Protein AF-A0AAJ2SWS1-F1 (afdb_monomer_lite)

Structure (mmCIF, N/CA/C/O backbone):
data_AF-A0AAJ2SWS1-F1
#
_entry.id   AF-A0AAJ2SWS1-F1
#
loop_
_atom_site.group_PDB
_atom_site.id
_atom_site.type_symbol
_atom_site.label_atom_id
_atom_site.label_alt_id
_atom_site.label_comp_id
_atom_site.label_asym_id
_atom_site.label_entity_id
_atom_site.label_seq_id
_atom_site.pdbx_PDB_ins_code
_atom_site.Cartn_x
_atom_site.Cartn_y
_atom_site.Cartn_z
_atom_site.occupancy
_atom_site.B_iso_or_equiv
_atom_site.auth_seq_id
_atom_site.auth_comp_id
_atom_site.auth_asym_id
_atom_site.auth_atom_id
_atom_site.pdbx_PDB_model_num
ATOM 1 N N . MET A 1 1 ? 12.646 -5.110 -6.395 1.00 54.72 1 MET A N 1
ATOM 2 C CA . MET A 1 1 ? 11.480 -5.986 -6.724 1.00 54.72 1 MET A CA 1
ATOM 3 C C . MET A 1 1 ? 11.014 -6.600 -5.417 1.00 54.7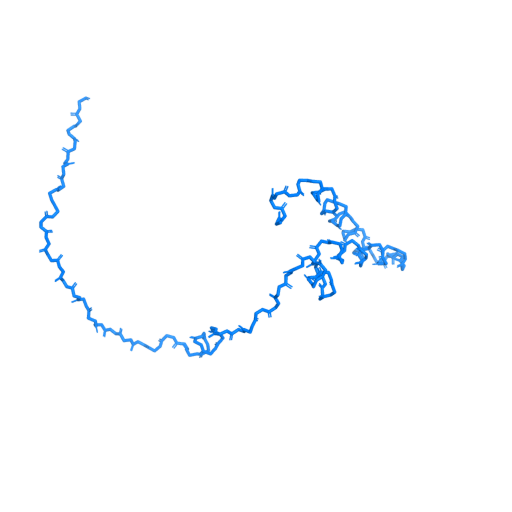2 1 MET A C 1
ATOM 5 O O . MET A 1 1 ? 11.862 -7.087 -4.694 1.00 54.72 1 MET A O 1
ATOM 9 N N . TRP A 1 2 ? 9.723 -6.553 -5.086 1.00 59.50 2 TRP A N 1
ATOM 10 C CA . TRP A 1 2 ? 9.137 -6.929 -3.782 1.00 59.50 2 TRP A CA 1
ATOM 11 C C . TRP A 1 2 ? 9.625 -8.266 -3.182 1.00 59.50 2 TRP A C 1
ATOM 13 O O . TRP A 1 2 ? 9.780 -8.360 -1.970 1.00 59.50 2 TRP A O 1
ATOM 23 N N . ASN A 1 3 ? 9.974 -9.252 -4.016 1.00 62.44 3 ASN A N 1
ATOM 24 C CA . ASN A 1 3 ? 10.610 -10.509 -3.592 1.00 62.44 3 ASN A CA 1
ATOM 25 C C . ASN A 1 3 ? 12.047 -10.342 -3.027 1.00 62.44 3 ASN A C 1
ATOM 27 O O . ASN A 1 3 ? 12.482 -11.098 -2.167 1.00 62.44 3 ASN A O 1
ATOM 31 N N . ALA A 1 4 ? 12.795 -9.333 -3.478 1.00 70.50 4 ALA A N 1
ATOM 32 C CA . ALA A 1 4 ? 14.150 -9.020 -3.015 1.00 70.50 4 ALA A CA 1
ATOM 33 C C . ALA A 1 4 ? 14.171 -8.162 -1.733 1.00 70.50 4 ALA A C 1
ATOM 35 O O . ALA A 1 4 ? 15.147 -8.173 -0.987 1.00 70.50 4 ALA A O 1
ATOM 36 N N . GLU A 1 5 ? 13.093 -7.430 -1.446 1.00 81.62 5 GLU A N 1
ATOM 37 C CA . GLU A 1 5 ? 13.013 -6.464 -0.345 1.00 81.62 5 GLU A CA 1
ATOM 38 C C . GLU A 1 5 ? 12.117 -6.997 0.780 1.00 81.62 5 GLU A C 1
ATOM 40 O O . GLU A 1 5 ? 11.037 -6.474 1.047 1.00 81.62 5 GLU A O 1
ATOM 45 N N . ARG A 1 6 ? 12.579 -8.052 1.467 1.00 82.25 6 ARG A N 1
ATOM 46 C CA . ARG A 1 6 ? 11.828 -8.756 2.533 1.00 82.25 6 ARG A CA 1
ATOM 47 C C . ARG A 1 6 ? 11.285 -7.836 3.634 1.00 82.25 6 ARG A C 1
ATOM 49 O O . ARG A 1 6 ? 10.270 -8.149 4.247 1.00 82.25 6 ARG A O 1
ATOM 56 N N . 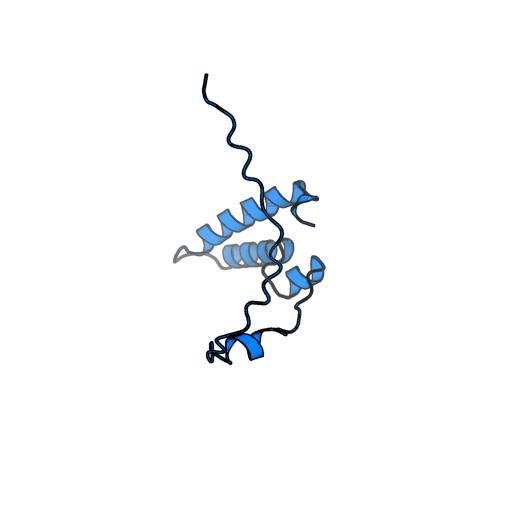TRP A 1 7 ? 11.925 -6.693 3.872 1.00 82.88 7 TRP A N 1
ATOM 57 C CA . TRP A 1 7 ? 11.480 -5.695 4.849 1.00 82.88 7 TRP A CA 1
ATOM 58 C C . TRP A 1 7 ? 10.136 -5.038 4.478 1.00 82.88 7 TRP A C 1
ATOM 60 O O . TRP A 1 7 ? 9.410 -4.590 5.364 1.00 82.88 7 TRP A O 1
ATOM 70 N N . ARG A 1 8 ? 9.741 -5.044 3.197 1.00 84.81 8 ARG A N 1
ATOM 71 C CA . ARG A 1 8 ? 8.447 -4.511 2.737 1.00 84.81 8 ARG A CA 1
ATOM 72 C C . ARG A 1 8 ? 7.248 -5.361 3.145 1.00 84.81 8 ARG A C 1
ATOM 74 O O . ARG A 1 8 ? 6.132 -4.851 3.169 1.00 84.81 8 ARG A O 1
ATOM 81 N N . VAL A 1 9 ? 7.460 -6.628 3.507 1.00 89.56 9 VAL A N 1
ATOM 82 C CA . VAL A 1 9 ? 6.384 -7.541 3.938 1.00 89.56 9 VAL A CA 1
ATOM 83 C C . VAL A 1 9 ? 5.636 -6.978 5.150 1.00 89.56 9 VAL A C 1
ATOM 85 O O . VAL A 1 9 ? 4.421 -7.129 5.253 1.00 89.56 9 VAL A O 1
ATOM 88 N N . TYR A 1 10 ? 6.333 -6.255 6.031 1.00 92.12 10 TYR A N 1
ATOM 89 C CA . TYR A 1 10 ? 5.701 -5.587 7.164 1.00 92.12 10 TYR A CA 1
ATOM 90 C C . TYR A 1 10 ? 4.707 -4.499 6.727 1.00 92.12 10 TYR A C 1
ATOM 92 O O . TYR A 1 10 ? 3.600 -4.441 7.258 1.00 92.12 10 TYR A O 1
ATOM 100 N N . ALA A 1 11 ? 5.060 -3.678 5.732 1.00 92.69 11 ALA A N 1
ATOM 101 C CA . ALA A 1 11 ? 4.176 -2.634 5.209 1.00 92.69 11 ALA A CA 1
ATOM 102 C C . ALA A 1 11 ? 2.920 -3.229 4.555 1.00 92.69 11 ALA A C 1
ATOM 104 O O . ALA A 1 11 ? 1.821 -2.729 4.783 1.00 92.69 11 ALA A O 1
ATOM 105 N N . VAL A 1 12 ? 3.066 -4.343 3.828 1.00 93.50 12 VAL A N 1
ATOM 106 C CA . VAL A 1 12 ? 1.930 -5.095 3.266 1.00 93.50 12 VAL A CA 1
ATOM 107 C C . VAL A 1 12 ? 1.017 -5.610 4.379 1.00 93.50 12 VAL A C 1
ATOM 109 O O . VAL A 1 12 ? -0.187 -5.373 4.343 1.00 93.50 12 VAL A O 1
ATOM 112 N N . GLY A 1 13 ? 1.581 -6.249 5.409 1.00 95.94 13 GLY A N 1
ATOM 113 C CA . GLY A 1 13 ? 0.800 -6.746 6.543 1.00 95.94 13 GLY A CA 1
ATOM 114 C C . GLY A 1 13 ? 0.059 -5.636 7.292 1.00 95.94 13 GLY A C 1
ATOM 115 O O . GLY A 1 13 ? -1.079 -5.836 7.719 1.00 95.94 13 GLY A O 1
ATOM 116 N N . GLN A 1 14 ? 0.666 -4.453 7.425 1.00 96.69 14 GLN A N 1
ATOM 117 C CA . GLN A 1 14 ? -0.013 -3.303 8.022 1.00 96.69 14 GLN A CA 1
ATOM 118 C C . GLN A 1 14 ? -1.096 -2.729 7.115 1.00 96.69 14 GLN A C 1
ATOM 120 O O . GLN A 1 14 ? -2.171 -2.409 7.616 1.00 96.69 14 GLN A O 1
ATOM 125 N N . TYR A 1 15 ? -0.862 -2.651 5.805 1.00 96.88 15 TYR A N 1
ATOM 126 C CA . TYR A 1 15 ? -1.885 -2.233 4.852 1.00 96.88 15 TYR A CA 1
ATOM 127 C C . TYR A 1 15 ? -3.135 -3.110 4.962 1.00 96.88 15 TYR A C 1
ATOM 129 O O . TYR A 1 15 ? -4.221 -2.576 5.152 1.00 96.88 15 TYR A O 1
ATOM 137 N N . THR A 1 16 ? -2.990 -4.440 4.943 1.00 97.19 16 THR A N 1
ATOM 138 C CA . THR A 1 16 ? -4.137 -5.357 5.035 1.00 97.19 16 THR A CA 1
ATOM 139 C C . THR A 1 16 ? -4.943 -5.144 6.317 1.00 97.19 16 THR A C 1
ATOM 141 O O . THR A 1 16 ? -6.167 -5.089 6.271 1.00 97.19 16 THR A O 1
ATOM 144 N N . ARG A 1 17 ? -4.279 -4.972 7.467 1.00 96.56 17 ARG A N 1
ATOM 145 C CA . ARG A 1 17 ? -4.964 -4.743 8.752 1.00 96.56 17 ARG A CA 1
ATOM 146 C C . ARG A 1 17 ? -5.738 -3.429 8.775 1.00 96.56 17 ARG A C 1
ATOM 148 O O . ARG A 1 17 ? -6.872 -3.398 9.243 1.00 96.56 17 ARG A O 1
ATOM 155 N N . TRP A 1 18 ? -5.125 -2.354 8.283 1.00 97.50 18 TRP A N 1
ATOM 156 C CA . TRP A 1 18 ? -5.756 -1.036 8.244 1.00 97.50 18 TRP A CA 1
ATOM 157 C C . TRP A 1 18 ? -6.868 -0.953 7.199 1.00 97.50 18 TRP A C 1
ATOM 159 O O . TRP A 1 18 ? -7.871 -0.298 7.458 1.00 97.50 18 TRP A O 1
ATOM 169 N N . ALA A 1 19 ? -6.726 -1.645 6.067 1.00 97.25 19 ALA A N 1
ATOM 170 C CA . ALA A 1 19 ? -7.770 -1.741 5.055 1.00 97.25 19 ALA A CA 1
ATOM 171 C C . ALA A 1 19 ? -9.035 -2.395 5.629 1.00 97.25 19 ALA A C 1
ATOM 173 O O . ALA A 1 19 ? -10.104 -1.814 5.520 1.00 97.25 19 ALA A O 1
ATOM 174 N N . VAL A 1 20 ? -8.899 -3.516 6.349 1.00 97.25 20 VAL A N 1
ATOM 175 C CA . VAL A 1 20 ? -10.035 -4.168 7.031 1.00 97.25 20 VAL A CA 1
ATOM 176 C C . VAL A 1 20 ? -10.666 -3.244 8.076 1.00 97.25 20 VAL A C 1
ATOM 178 O O . VAL A 1 20 ? -11.882 -3.134 8.157 1.00 97.25 20 VAL A O 1
ATOM 181 N N . ARG A 1 21 ? -9.851 -2.529 8.861 1.00 96.06 21 ARG A N 1
ATOM 182 C CA . ARG A 1 21 ? -10.351 -1.562 9.854 1.00 96.06 21 ARG A CA 1
ATOM 183 C C . ARG A 1 21 ? -11.147 -0.420 9.209 1.00 96.06 21 ARG A C 1
ATOM 185 O O . ARG A 1 21 ? -12.073 0.097 9.821 1.00 96.06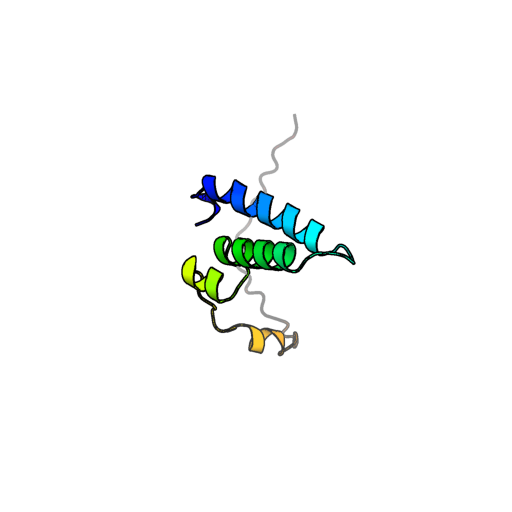 21 ARG A O 1
ATOM 192 N N . ALA A 1 22 ? -10.774 -0.016 7.997 1.00 96.62 22 ALA A N 1
ATOM 193 C CA . ALA A 1 22 ? -11.438 1.052 7.260 1.00 96.62 22 ALA A CA 1
ATOM 194 C C . ALA A 1 22 ? -12.815 0.661 6.698 1.00 96.62 22 ALA A C 1
ATOM 196 O O . ALA A 1 22 ? -13.564 1.548 6.303 1.00 96.62 22 ALA A O 1
ATOM 197 N N . GLU A 1 23 ? -13.153 -0.631 6.660 1.00 96.25 23 GLU A N 1
ATOM 198 C CA . GLU A 1 23 ? -14.467 -1.113 6.214 1.00 96.25 23 GLU A CA 1
ATOM 199 C C . GLU A 1 23 ? -15.559 -0.943 7.285 1.00 96.25 23 GLU A C 1
ATOM 201 O O . GLU A 1 23 ? -16.747 -1.063 6.982 1.00 96.25 23 GLU A O 1
ATOM 206 N N . GLU A 1 24 ? -15.186 -0.654 8.538 1.00 9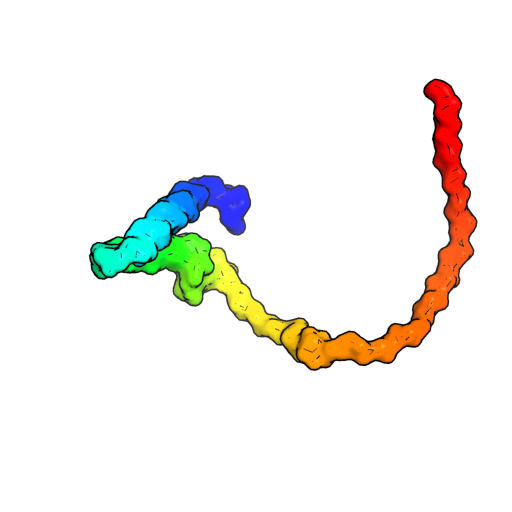6.06 24 GLU A N 1
ATOM 207 C CA . GLU A 1 24 ? -16.152 -0.362 9.598 1.00 96.06 24 GLU A CA 1
ATOM 208 C C . GLU A 1 24 ? -16.988 0.884 9.249 1.00 96.06 24 GLU A C 1
ATOM 210 O O . GLU A 1 24 ? -16.469 1.895 8.780 1.00 96.06 24 GLU A O 1
ATOM 215 N N . MET A 1 25 ? -18.298 0.842 9.525 1.00 93.62 25 MET A N 1
ATOM 216 C CA . MET A 1 25 ? -19.222 1.950 9.219 1.00 93.62 25 MET A CA 1
ATOM 217 C C . MET A 1 25 ? -18.854 3.267 9.919 1.00 93.62 25 MET A C 1
ATOM 219 O O . MET A 1 25 ? -19.197 4.335 9.421 1.00 93.62 25 MET A O 1
ATOM 223 N N . ASP A 1 26 ? -18.160 3.182 11.056 1.00 94.50 26 ASP A N 1
ATOM 224 C CA . ASP A 1 26 ? -17.704 4.323 11.859 1.00 94.50 26 ASP A CA 1
ATOM 225 C C . ASP A 1 26 ? -16.189 4.571 11.703 1.00 94.50 26 ASP A C 1
ATOM 227 O O . ASP A 1 26 ? -15.520 5.127 12.578 1.00 94.50 26 ASP A O 1
ATOM 231 N N . ALA A 1 27 ? -15.599 4.113 10.593 1.00 95.19 27 ALA A N 1
ATOM 232 C CA . ALA A 1 27 ? -14.186 4.326 10.325 1.00 95.19 27 ALA A CA 1
ATOM 233 C C . ALA A 1 27 ? -13.867 5.827 10.238 1.00 95.19 27 ALA A C 1
ATOM 235 O O . ALA A 1 27 ? -14.361 6.570 9.388 1.00 95.19 27 ALA A O 1
ATOM 236 N N . SER A 1 28 ? -12.978 6.274 11.122 1.00 96.44 28 SER A N 1
ATOM 237 C CA . SER A 1 28 ? -12.540 7.668 11.169 1.00 96.44 28 SER A CA 1
ATOM 238 C C . SER A 1 28 ? -11.728 8.073 9.933 1.00 96.44 28 SER A C 1
ATOM 240 O O . SER A 1 28 ? -11.001 7.277 9.335 1.00 96.44 28 SER A O 1
ATOM 242 N N . ALA A 1 29 ? -11.744 9.368 9.606 1.00 95.44 29 ALA A N 1
ATOM 243 C CA . ALA A 1 29 ? -10.935 9.918 8.515 1.00 95.44 29 ALA A CA 1
ATOM 244 C C . ALA A 1 29 ? -9.422 9.661 8.688 1.00 95.44 29 ALA A C 1
ATOM 246 O O . ALA A 1 29 ? -8.701 9.515 7.701 1.00 95.44 29 ALA A O 1
ATOM 247 N N . SER A 1 30 ? -8.930 9.552 9.928 1.00 95.94 30 SER A N 1
ATOM 248 C CA . SER A 1 30 ? -7.529 9.203 10.201 1.00 95.94 30 SER A CA 1
ATOM 249 C C . SER A 1 30 ? -7.196 7.764 9.793 1.00 95.94 30 SER A C 1
ATOM 251 O O . SER A 1 30 ? -6.101 7.510 9.293 1.00 95.94 30 SER A O 1
ATOM 253 N N . THR A 1 31 ? -8.150 6.841 9.934 1.00 96.06 31 THR A N 1
ATOM 254 C CA . THR A 1 31 ? -8.024 5.448 9.481 1.00 96.06 31 THR A CA 1
ATOM 255 C C . THR A 1 31 ? -7.883 5.402 7.961 1.00 96.06 31 THR A C 1
ATOM 257 O O . THR A 1 31 ? -6.957 4.779 7.443 1.00 96.06 31 THR A O 1
ATOM 260 N N . LEU A 1 32 ? -8.719 6.157 7.243 1.00 95.69 32 LEU A N 1
ATOM 261 C CA . LEU A 1 32 ? -8.646 6.276 5.783 1.00 95.69 32 LEU A CA 1
ATOM 262 C C . LEU A 1 32 ? -7.323 6.902 5.314 1.00 95.69 32 LEU A C 1
ATOM 264 O O . LEU A 1 32 ? -6.698 6.402 4.378 1.00 95.69 32 LEU A O 1
ATOM 268 N N . ALA A 1 33 ? -6.846 7.947 5.997 1.00 96.31 33 ALA A N 1
ATOM 269 C CA . ALA A 1 33 ? -5.553 8.561 5.696 1.00 96.31 33 ALA A CA 1
ATOM 270 C C . ALA A 1 33 ? -4.386 7.575 5.888 1.00 96.31 33 ALA A C 1
ATOM 272 O O . ALA A 1 33 ? -3.458 7.533 5.075 1.00 96.31 33 ALA A O 1
ATOM 273 N N . GLN A 1 34 ? -4.442 6.742 6.933 1.00 96.62 34 GLN A N 1
ATOM 274 C CA . GLN A 1 34 ? -3.433 5.717 7.188 1.00 96.62 34 GLN A CA 1
ATOM 275 C C . GLN A 1 34 ? -3.438 4.625 6.109 1.00 96.62 34 GLN A C 1
ATOM 277 O O . GLN A 1 34 ? -2.362 4.196 5.680 1.00 96.62 34 GLN A O 1
ATOM 282 N N . VAL A 1 35 ? -4.619 4.214 5.633 1.00 97.38 35 VAL A N 1
ATOM 283 C CA . VAL A 1 35 ? -4.759 3.275 4.508 1.00 97.38 35 VAL A CA 1
ATOM 284 C C . VAL A 1 35 ? -4.158 3.857 3.237 1.00 97.38 35 VAL A C 1
ATOM 286 O O . VAL A 1 35 ? -3.343 3.184 2.610 1.00 97.38 35 VAL A O 1
ATOM 289 N N . HIS A 1 36 ? -4.490 5.101 2.884 1.00 96.12 36 HIS A N 1
ATOM 290 C CA . HIS A 1 36 ? -3.953 5.741 1.679 1.00 96.12 36 HIS A CA 1
ATOM 291 C C . HIS A 1 36 ? -2.423 5.822 1.723 1.00 96.12 36 HIS A C 1
ATOM 293 O O . HIS A 1 36 ? -1.751 5.450 0.764 1.00 96.12 36 HIS A O 1
ATOM 299 N N . ARG A 1 37 ? -1.853 6.220 2.866 1.00 95.25 37 ARG A N 1
ATOM 300 C CA . ARG A 1 37 ? -0.398 6.305 3.032 1.00 95.25 37 ARG A CA 1
ATOM 301 C C . ARG A 1 37 ? 0.291 4.952 2.859 1.00 95.25 37 ARG A C 1
ATOM 303 O O . ARG A 1 37 ? 1.348 4.867 2.239 1.00 95.25 37 ARG A O 1
ATOM 310 N N . LEU A 1 38 ? -0.284 3.895 3.431 1.00 95.38 38 LEU A N 1
ATOM 311 C CA . LEU A 1 38 ? 0.248 2.540 3.283 1.00 95.38 38 LEU A CA 1
ATOM 312 C C . LEU A 1 38 ? 0.093 2.042 1.842 1.00 95.38 38 LEU A C 1
ATOM 314 O O . LEU A 1 38 ? 1.023 1.431 1.324 1.00 95.38 38 LEU A O 1
ATOM 318 N N . ALA A 1 39 ? -1.029 2.358 1.188 1.00 95.19 39 ALA A N 1
ATOM 319 C CA . ALA A 1 39 ? -1.293 2.036 -0.212 1.00 95.19 39 ALA A CA 1
ATOM 320 C C . ALA A 1 39 ? -0.234 2.642 -1.146 1.00 95.19 39 ALA A C 1
ATOM 322 O O . ALA A 1 39 ? 0.264 1.946 -2.031 1.00 95.19 39 ALA A O 1
ATOM 323 N N . ASP A 1 40 ? 0.160 3.898 -0.920 1.00 93.69 40 ASP A N 1
ATOM 324 C CA . ASP A 1 40 ? 1.229 4.553 -1.680 1.00 93.69 40 ASP A CA 1
ATOM 325 C C . ASP A 1 40 ? 2.564 3.807 -1.510 1.00 93.69 40 ASP A C 1
ATOM 327 O O . ASP A 1 40 ? 3.202 3.427 -2.494 1.00 93.69 40 ASP A O 1
ATOM 331 N N . GLN A 1 41 ? 2.947 3.482 -0.270 1.00 91.94 41 GLN A N 1
ATOM 332 C CA . GLN A 1 41 ? 4.213 2.791 0.018 1.00 91.94 41 GLN A CA 1
ATOM 333 C C . GLN A 1 41 ? 4.345 1.438 -0.691 1.00 91.94 41 GLN A C 1
ATOM 335 O O . GLN A 1 41 ? 5.440 1.071 -1.131 1.00 91.94 41 GLN A O 1
ATOM 340 N N . ILE A 1 42 ? 3.246 0.687 -0.809 1.00 91.81 42 ILE A N 1
ATOM 341 C CA . ILE A 1 42 ? 3.246 -0.636 -1.451 1.00 91.81 42 ILE A CA 1
ATOM 342 C C . ILE A 1 42 ? 2.868 -0.598 -2.939 1.00 91.81 42 ILE A C 1
ATOM 344 O O . ILE A 1 42 ? 2.862 -1.644 -3.583 1.00 91.81 42 ILE A O 1
ATOM 348 N N . GLY A 1 43 ? 2.589 0.581 -3.499 1.00 91.38 43 GLY A N 1
ATOM 349 C CA . GLY A 1 43 ? 2.298 0.743 -4.923 1.00 91.38 43 GLY A CA 1
ATOM 350 C C . GLY A 1 43 ? 0.883 0.345 -5.338 1.00 91.38 43 GLY A C 1
ATOM 351 O O . GLY A 1 43 ? 0.686 -0.111 -6.457 1.00 91.38 43 GLY A O 1
ATOM 352 N N . MET A 1 44 ? -0.103 0.508 -4.457 1.00 91.56 44 MET A N 1
ATOM 353 C CA . MET A 1 44 ? -1.525 0.307 -4.778 1.00 91.56 44 MET A CA 1
ATOM 354 C C . MET A 1 44 ? -2.186 1.549 -5.394 1.00 91.56 44 MET A C 1
ATOM 356 O O . MET A 1 44 ? -3.321 1.476 -5.855 1.00 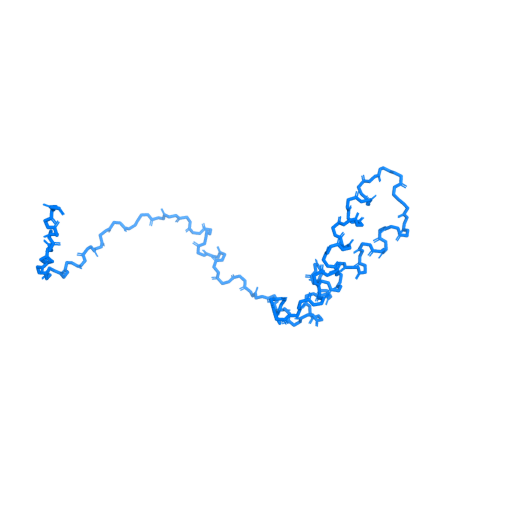91.56 44 MET A O 1
ATOM 360 N N . THR A 1 45 ? -1.490 2.687 -5.427 1.00 92.88 45 THR A N 1
ATOM 361 C CA . THR A 1 45 ? -1.968 3.938 -6.032 1.00 92.88 45 THR A CA 1
ATOM 362 C C . THR A 1 45 ? -1.122 4.313 -7.253 1.00 92.88 45 THR A C 1
ATOM 364 O O . THR A 1 45 ? 0.013 3.849 -7.377 1.00 92.88 45 THR A O 1
ATOM 367 N N . PRO A 1 46 ? -1.598 5.195 -8.151 1.00 89.81 46 PRO A N 1
ATOM 368 C CA . PRO A 1 46 ? -0.790 5.670 -9.276 1.00 89.81 46 PRO A CA 1
ATOM 369 C C . PRO A 1 46 ? 0.521 6.346 -8.845 1.00 89.81 46 PRO A C 1
ATOM 371 O O . PRO A 1 46 ? 1.558 6.154 -9.484 1.00 89.81 46 PRO A O 1
ATOM 374 N N . ALA A 1 47 ? 0.488 7.107 -7.745 1.00 89.81 47 ALA A N 1
ATOM 375 C CA . ALA A 1 47 ? 1.676 7.728 -7.165 1.00 89.81 47 ALA A CA 1
ATOM 376 C C . ALA A 1 47 ? 2.643 6.662 -6.630 1.00 89.81 47 ALA A C 1
ATOM 378 O O . ALA A 1 47 ? 3.810 6.636 -7.022 1.00 89.81 47 ALA A O 1
ATOM 379 N N . GLY A 1 48 ? 2.130 5.718 -5.840 1.00 90.88 48 GLY A N 1
ATOM 380 C CA . GLY A 1 48 ? 2.906 4.611 -5.296 1.00 90.88 48 GLY A CA 1
ATOM 381 C C . GLY A 1 48 ? 3.495 3.700 -6.371 1.00 90.88 48 GLY A C 1
ATOM 382 O O . GLY A 1 48 ? 4.636 3.262 -6.251 1.00 90.88 48 GLY A O 1
ATOM 383 N N . LEU A 1 49 ? 2.759 3.413 -7.448 1.00 90.12 49 LEU A N 1
ATOM 384 C CA . LEU A 1 49 ? 3.265 2.646 -8.589 1.00 90.12 49 LEU A CA 1
ATOM 385 C C . LEU A 1 49 ? 4.501 3.330 -9.177 1.00 90.12 49 LEU A C 1
ATOM 387 O O . LEU A 1 49 ? 5.546 2.694 -9.323 1.00 90.12 49 LEU A O 1
ATOM 391 N N . LYS A 1 50 ? 4.411 4.640 -9.434 1.00 88.50 50 LYS A N 1
ATOM 392 C CA . LYS A 1 50 ? 5.528 5.437 -9.952 1.00 88.50 50 LYS A CA 1
ATOM 393 C C . LYS A 1 50 ? 6.724 5.437 -8.996 1.00 88.50 50 LYS A C 1
ATOM 395 O O . LYS A 1 50 ? 7.844 5.201 -9.447 1.00 88.50 50 LYS A O 1
ATOM 400 N N . GLU A 1 51 ? 6.503 5.666 -7.702 1.00 87.00 51 GLU A N 1
ATOM 401 C CA . GLU A 1 51 ? 7.558 5.663 -6.671 1.00 87.00 51 GLU A CA 1
ATOM 402 C C . GLU A 1 51 ? 8.264 4.310 -6.558 1.00 87.00 51 GLU A C 1
ATOM 404 O O . GLU A 1 51 ? 9.477 4.241 -6.374 1.00 87.00 51 GLU A O 1
ATOM 409 N N . ASN A 1 52 ? 7.520 3.221 -6.736 1.00 86.06 52 ASN A N 1
ATOM 410 C CA . ASN A 1 52 ? 8.055 1.866 -6.704 1.00 86.06 52 ASN A CA 1
ATOM 411 C C . ASN A 1 52 ? 8.668 1.418 -8.042 1.00 86.06 52 ASN A C 1
ATOM 413 O O . ASN A 1 52 ? 9.055 0.255 -8.180 1.00 86.06 52 ASN A O 1
ATOM 417 N N . GLY A 1 53 ? 8.752 2.314 -9.031 1.00 86.12 53 GLY A N 1
ATOM 418 C CA . GLY A 1 53 ? 9.327 2.042 -10.349 1.00 86.12 53 GLY A CA 1
ATOM 419 C C . GLY A 1 53 ? 8.442 1.190 -11.261 1.00 86.12 53 GLY A C 1
ATOM 420 O O . GLY A 1 53 ? 8.919 0.689 -12.280 1.00 86.12 53 GLY A O 1
ATOM 421 N N . TRP A 1 54 ? 7.164 1.018 -10.921 1.00 82.62 54 TRP A N 1
ATOM 422 C CA . TRP A 1 54 ? 6.197 0.327 -11.765 1.00 82.62 54 TRP A CA 1
ATOM 423 C C . TRP A 1 54 ? 5.772 1.262 -12.895 1.00 82.62 54 TRP A C 1
ATOM 425 O O . TRP A 1 54 ? 5.453 2.433 -12.683 1.00 82.62 54 TRP A O 1
ATOM 435 N N . ARG A 1 55 ? 5.775 0.743 -14.123 1.00 78.44 55 ARG A N 1
ATOM 436 C CA . ARG A 1 55 ? 5.324 1.470 -15.311 1.00 78.44 55 ARG A CA 1
ATOM 437 C C . ARG A 1 55 ? 3.960 0.936 -15.724 1.00 78.44 55 ARG A C 1
ATOM 439 O O . ARG A 1 55 ? 3.800 -0.271 -15.881 1.00 78.44 55 ARG A O 1
ATOM 446 N N . LEU A 1 56 ? 2.998 1.835 -15.920 1.00 72.75 56 LEU A N 1
ATOM 447 C CA . LEU A 1 56 ? 1.740 1.509 -16.587 1.00 72.75 56 LEU A CA 1
ATOM 448 C C . LEU A 1 56 ? 2.058 1.293 -18.070 1.00 72.75 56 LEU A C 1
ATOM 450 O O . LEU A 1 56 ? 2.387 2.244 -18.778 1.00 72.75 56 LEU A O 1
ATOM 454 N N . ALA A 1 57 ? 2.053 0.038 -18.513 1.00 79.31 57 ALA A N 1
ATOM 455 C CA . ALA A 1 57 ? 2.186 -0.290 -19.925 1.00 79.31 57 ALA A CA 1
ATOM 456 C C . ALA A 1 57 ? 0.864 0.001 -20.651 1.00 79.31 57 ALA A C 1
ATOM 458 O O . ALA A 1 57 ? -0.214 -0.163 -20.078 1.00 79.31 57 ALA A O 1
ATOM 459 N N . VAL A 1 58 ? 0.953 0.425 -21.912 1.00 79.31 58 VAL A N 1
ATOM 460 C CA . VAL A 1 58 ? -0.215 0.511 -22.796 1.00 79.31 58 VAL A CA 1
ATOM 461 C C . VAL A 1 58 ? -0.707 -0.914 -23.071 1.00 79.31 58 VAL A C 1
ATOM 463 O O . VAL A 1 58 ? 0.109 -1.810 -23.283 1.00 79.31 58 VAL A O 1
ATOM 466 N N . ASP A 1 59 ? -2.023 -1.144 -23.037 1.00 77.56 59 ASP A N 1
ATOM 467 C CA . ASP A 1 59 ? -2.592 -2.467 -23.318 1.00 77.5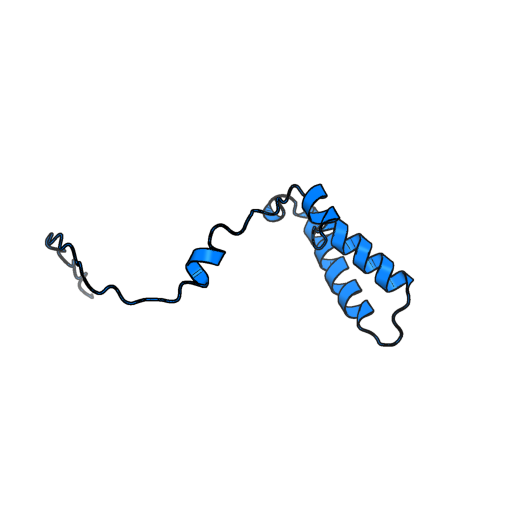6 59 ASP A CA 1
ATOM 468 C C . ASP A 1 59 ? -2.491 -2.793 -24.818 1.00 77.56 59 ASP A C 1
ATOM 470 O O . ASP A 1 59 ? -3.373 -2.476 -25.614 1.00 77.56 59 ASP A O 1
ATOM 474 N N . GLU A 1 60 ? -1.395 -3.441 -25.207 1.00 79.81 60 GLU A N 1
ATOM 475 C CA . GLU A 1 60 ? -1.145 -3.894 -26.580 1.00 79.81 60 GLU A CA 1
ATOM 476 C C . GLU A 1 60 ? -1.999 -5.114 -26.983 1.00 79.81 60 GLU A C 1
ATOM 478 O O . GLU A 1 60 ? -2.066 -5.467 -28.165 1.00 79.81 60 GLU A O 1
ATOM 483 N N . LEU A 1 61 ? -2.646 -5.789 -26.022 1.00 77.88 61 LEU A N 1
ATOM 484 C CA . LEU A 1 61 ? -3.449 -6.992 -26.261 1.00 77.88 61 LEU A CA 1
ATOM 485 C C . LEU A 1 61 ? -4.961 -6.752 -26.184 1.00 77.88 61 LEU A C 1
ATOM 487 O O . LEU A 1 61 ? -5.707 -7.632 -26.616 1.00 77.88 61 LEU A O 1
ATOM 491 N N . GLY A 1 62 ? -5.424 -5.595 -25.706 1.00 75.19 62 GLY A N 1
ATOM 492 C CA . GLY A 1 62 ? -6.849 -5.249 -25.626 1.00 75.19 62 GLY A CA 1
ATOM 493 C C . GLY A 1 62 ? -7.568 -5.435 -26.965 1.00 75.19 62 GLY A C 1
ATOM 494 O O . GLY A 1 62 ? -8.530 -6.193 -27.057 1.00 75.19 62 GLY A O 1
ATOM 495 N N . ALA A 1 63 ? -6.984 -4.906 -28.045 1.00 72.44 63 ALA A N 1
ATOM 496 C CA . ALA A 1 63 ? -7.514 -5.057 -29.403 1.00 72.44 63 ALA A CA 1
ATOM 497 C C . ALA A 1 63 ? -7.589 -6.522 -29.888 1.00 72.44 63 ALA A C 1
ATOM 499 O O . ALA A 1 63 ? -8.455 -6.869 -30.688 1.00 72.44 63 ALA A O 1
ATOM 500 N N . LYS A 1 64 ? -6.702 -7.402 -29.401 1.00 72.06 64 LYS A N 1
ATOM 501 C CA . LYS A 1 64 ? -6.723 -8.842 -29.722 1.00 72.06 64 LYS A CA 1
ATOM 502 C C . LYS A 1 64 ? -7.757 -9.614 -28.900 1.00 72.06 64 LYS A C 1
ATOM 504 O O . LYS A 1 64 ? -8.139 -10.702 -29.310 1.00 72.06 64 LYS A O 1
ATOM 509 N N . ARG A 1 65 ? -8.170 -9.090 -27.743 1.00 75.94 65 ARG A N 1
ATOM 510 C CA . ARG A 1 65 ? -9.176 -9.700 -26.861 1.00 75.94 65 ARG A CA 1
ATOM 511 C C . ARG A 1 65 ? -10.597 -9.380 -27.323 1.00 75.94 65 ARG A C 1
ATOM 513 O O . ARG A 1 65 ? -11.443 -10.267 -27.298 1.00 75.94 65 ARG A O 1
ATOM 520 N N . ASP A 1 66 ? -10.829 -8.147 -27.772 1.00 75.31 66 ASP A N 1
ATOM 521 C CA . ASP A 1 66 ? -12.131 -7.704 -28.294 1.00 75.31 66 ASP A CA 1
ATOM 522 C C . ASP A 1 66 ? -12.445 -8.315 -29.669 1.00 75.31 66 ASP A C 1
ATOM 524 O O . ASP A 1 66 ? -13.605 -8.539 -30.021 1.00 75.31 66 ASP A O 1
ATOM 528 N N . ALA A 1 67 ? -11.407 -8.684 -30.424 1.00 66.44 67 ALA A N 1
ATOM 529 C CA . ALA A 1 67 ? -11.520 -9.598 -31.550 1.00 66.44 67 ALA A CA 1
ATOM 530 C C . ALA A 1 67 ? -11.690 -11.035 -31.022 1.00 66.44 67 ALA A C 1
ATOM 532 O O . ALA A 1 67 ? -10.730 -11.797 -30.930 1.00 66.44 67 ALA A O 1
ATOM 533 N N . GLY A 1 68 ? -12.916 -11.402 -30.633 1.00 56.84 68 GLY A N 1
ATOM 534 C CA . GLY A 1 68 ? -13.260 -12.759 -30.191 1.00 56.84 68 GLY A CA 1
ATOM 535 C C . GLY A 1 68 ? -12.775 -13.858 -31.159 1.00 56.84 68 GLY A C 1
ATOM 536 O O . GLY A 1 68 ? -12.447 -13.569 -32.314 1.00 56.84 68 GLY A O 1
ATOM 537 N N . PRO A 1 69 ? -12.722 -15.133 -30.720 1.00 56.12 69 PRO A N 1
ATOM 538 C CA . PRO A 1 69 ? -12.084 -16.219 -31.457 1.00 56.12 69 PRO A CA 1
ATOM 539 C C . PRO A 1 69 ? -12.864 -16.528 -32.737 1.00 56.12 69 PRO A C 1
ATOM 541 O O . PRO A 1 69 ? -13.723 -17.408 -32.781 1.00 56.12 69 PRO A O 1
ATOM 544 N N . THR A 1 70 ? -12.553 -15.805 -33.807 1.00 51.16 70 THR A N 1
ATOM 545 C CA . THR A 1 70 ? -13.012 -16.157 -35.140 1.00 51.16 70 THR A CA 1
ATOM 546 C C . THR A 1 70 ? -12.162 -17.333 -35.579 1.00 51.16 70 THR A C 1
ATOM 548 O O . THR A 1 70 ? -10.951 -17.228 -35.768 1.00 51.16 70 THR A O 1
ATOM 551 N N . ALA A 1 71 ? -12.821 -18.485 -35.640 1.00 54.59 71 ALA A N 1
ATOM 552 C CA . ALA A 1 71 ? -12.278 -19.757 -36.060 1.00 54.59 71 ALA A CA 1
ATOM 553 C C . ALA A 1 71 ? -11.295 -19.620 -37.235 1.00 54.59 71 ALA A C 1
ATOM 555 O O . ALA A 1 71 ? -11.655 -19.177 -38.320 1.00 54.59 71 ALA A O 1
ATOM 556 N N . THR A 1 72 ? -10.069 -20.104 -37.054 1.00 40.62 72 THR A N 1
ATOM 557 C CA . THR A 1 72 ? -9.287 -20.644 -38.167 1.00 40.62 72 THR A CA 1
ATOM 558 C C . THR A 1 72 ? -8.785 -22.016 -37.746 1.00 40.62 72 THR A C 1
ATOM 560 O O . THR A 1 72 ? -7.798 -22.173 -37.032 1.00 40.62 72 THR A O 1
ATOM 563 N N . LYS A 1 73 ? -9.563 -23.021 -38.157 1.00 45.19 73 LYS A N 1
ATOM 564 C CA . LYS A 1 73 ? -9.109 -24.400 -38.314 1.00 45.19 73 LYS A CA 1
ATOM 565 C C . LYS A 1 73 ? -7.931 -24.428 -39.300 1.00 45.19 73 LYS A C 1
ATOM 567 O O . LYS A 1 73 ? -7.957 -23.700 -40.286 1.00 45.19 73 LYS A O 1
ATOM 572 N N . THR A 1 74 ? -7.009 -25.368 -39.069 1.00 36.00 74 THR A N 1
ATOM 573 C CA . THR A 1 74 ? -6.022 -25.894 -40.036 1.00 36.00 74 THR A CA 1
ATOM 574 C C . THR A 1 74 ? -4.844 -24.943 -40.305 1.00 36.00 74 THR A C 1
ATOM 576 O O . THR A 1 74 ? -4.960 -23.927 -40.969 1.00 36.00 74 THR A O 1
ATOM 579 N N . THR A 1 75 ? -3.634 -25.233 -39.827 1.00 34.59 75 THR A N 1
ATOM 580 C CA . THR A 1 75 ? -2.816 -26.298 -40.420 1.00 34.59 75 THR A CA 1
ATOM 581 C C . THR A 1 75 ? -1.865 -26.905 -39.391 1.00 34.59 75 THR A C 1
ATOM 583 O O . THR A 1 75 ? -0.886 -26.298 -38.962 1.00 34.59 75 THR A O 1
ATOM 586 N N . SER A 1 76 ? -2.150 -28.154 -39.039 1.00 41.75 76 SER A N 1
ATOM 587 C CA . SER A 1 76 ? -1.187 -29.112 -38.514 1.00 41.75 76 SER A CA 1
ATOM 588 C C . SER A 1 76 ? -0.022 -29.261 -39.499 1.00 41.75 76 SER A C 1
ATOM 590 O O . SER A 1 76 ? -0.190 -29.866 -40.558 1.00 41.75 76 SER A O 1
ATOM 592 N N . SER A 1 77 ? 1.158 -28.736 -39.162 1.00 44.25 77 SER A N 1
ATOM 593 C CA . SER A 1 77 ? 2.398 -29.162 -39.815 1.00 44.25 77 SER A CA 1
ATOM 594 C C . SER A 1 77 ? 3.019 -30.292 -38.999 1.00 44.25 77 SER A C 1
ATOM 596 O O . SER A 1 77 ? 3.694 -30.122 -37.987 1.00 44.25 77 SER A O 1
ATOM 598 N N . THR A 1 78 ? 2.696 -31.491 -39.456 1.00 39.69 78 THR A N 1
ATOM 599 C CA . THR A 1 78 ? 3.302 -32.764 -39.104 1.00 39.69 78 THR A CA 1
ATOM 600 C C . THR A 1 78 ? 4.821 -32.703 -39.295 1.00 39.69 78 THR A C 1
ATOM 602 O O . THR A 1 78 ? 5.307 -32.694 -40.423 1.00 39.69 78 THR A O 1
ATOM 605 N N . LYS A 1 79 ? 5.594 -32.730 -38.204 1.00 46.09 79 LYS A N 1
ATOM 606 C CA . LYS A 1 79 ? 6.933 -33.338 -38.211 1.00 46.09 79 LYS A CA 1
ATOM 607 C C . LYS A 1 79 ? 6.847 -34.671 -37.477 1.00 46.09 79 LYS A C 1
ATOM 609 O O . LYS A 1 79 ? 7.027 -34.752 -36.267 1.00 46.09 79 LYS A O 1
ATOM 614 N N . THR A 1 80 ? 6.536 -35.711 -38.246 1.00 43.72 80 THR A N 1
ATOM 615 C CA . THR A 1 80 ? 6.678 -37.112 -37.849 1.00 43.72 80 THR A CA 1
ATOM 616 C C . THR A 1 80 ? 8.165 -37.425 -37.718 1.00 43.72 80 THR A C 1
ATOM 618 O O . THR A 1 80 ? 8.858 -37.606 -38.713 1.00 43.72 80 THR A O 1
ATOM 621 N N . GLY A 1 81 ? 8.661 -37.478 -36.486 1.00 50.53 81 GLY A N 1
ATOM 622 C CA . GLY A 1 81 ? 9.842 -38.258 -36.122 1.00 50.53 81 GLY A CA 1
ATOM 623 C C . GLY A 1 81 ? 9.386 -39.354 -35.156 1.00 50.53 81 GLY A C 1
ATOM 624 O O . GLY A 1 81 ? 8.565 -39.056 -34.285 1.00 50.53 81 GLY A O 1
ATOM 625 N N . PRO A 1 82 ? 9.827 -40.617 -35.293 1.00 47.56 82 PRO A N 1
ATOM 626 C CA . PRO A 1 82 ? 9.298 -41.699 -34.473 1.00 47.56 82 PRO A CA 1
ATOM 627 C C . PRO A 1 82 ? 9.697 -41.494 -33.006 1.00 47.56 82 PRO A C 1
ATOM 629 O O . PRO A 1 82 ? 10.850 -41.677 -32.618 1.00 47.56 82 PRO A O 1
ATOM 632 N N . THR A 1 83 ? 8.732 -41.109 -32.169 1.00 55.12 83 THR A N 1
ATOM 633 C CA . THR A 1 83 ? 8.885 -41.104 -30.713 1.00 55.12 83 THR A CA 1
ATOM 634 C C . THR A 1 83 ? 8.910 -42.551 -30.230 1.00 55.12 83 THR A C 1
ATOM 636 O O . THR A 1 83 ? 7.869 -43.171 -30.018 1.00 55.12 83 THR A O 1
ATOM 639 N N . VAL A 1 84 ? 10.106 -43.117 -30.061 1.00 58.97 84 VAL A N 1
ATOM 640 C CA . VAL A 1 84 ? 10.276 -44.400 -29.371 1.00 58.97 84 VAL A CA 1
ATOM 641 C C . VAL A 1 84 ? 9.928 -44.189 -27.898 1.00 58.97 84 VAL A C 1
ATOM 643 O O . VAL A 1 84 ? 10.727 -43.686 -27.108 1.00 58.97 84 VAL A O 1
ATOM 646 N N . ARG A 1 85 ? 8.703 -44.561 -27.526 1.00 59.38 85 ARG A N 1
ATOM 647 C CA . ARG A 1 85 ? 8.224 -44.599 -26.143 1.00 59.38 85 ARG A CA 1
ATOM 648 C C . ARG A 1 85 ? 8.959 -45.727 -25.414 1.00 59.38 85 ARG A C 1
ATOM 650 O O . ARG A 1 85 ? 8.545 -46.879 -25.481 1.00 59.38 85 ARG A O 1
ATOM 657 N N . ARG A 1 86 ? 10.070 -45.413 -24.738 1.00 63.56 86 ARG A N 1
ATOM 658 C CA . ARG A 1 86 ? 10.739 -46.364 -23.834 1.00 63.56 86 ARG A CA 1
ATOM 659 C C . ARG A 1 86 ? 9.824 -46.623 -22.636 1.00 63.56 86 ARG A C 1
ATOM 661 O O . ARG A 1 86 ? 9.813 -45.850 -21.681 1.00 63.56 86 ARG A O 1
ATOM 668 N N . LEU A 1 87 ? 9.031 -47.688 -22.713 1.00 62.19 87 LEU A N 1
ATOM 669 C CA . LEU A 1 87 ? 8.372 -48.285 -21.556 1.00 62.19 87 LEU A CA 1
ATOM 670 C C . LEU A 1 87 ? 9.481 -48.785 -20.624 1.00 62.19 87 LEU A C 1
ATOM 672 O O . LEU A 1 87 ? 10.273 -49.641 -21.013 1.00 62.19 87 LEU A O 1
ATOM 676 N N . ARG A 1 88 ? 9.590 -48.215 -19.420 1.00 51.81 88 ARG A N 1
ATOM 677 C CA . ARG A 1 88 ? 10.350 -48.865 -18.351 1.00 51.81 88 ARG A CA 1
ATOM 678 C C . ARG A 1 88 ? 9.471 -49.987 -17.814 1.00 51.81 88 ARG A C 1
ATOM 680 O O . ARG A 1 88 ? 8.343 -49.727 -17.405 1.00 51.81 88 ARG A O 1
ATOM 687 N N . ALA A 1 89 ? 9.977 -51.211 -17.925 1.00 45.56 89 ALA A N 1
ATOM 688 C CA . ALA A 1 89 ? 9.368 -52.394 -17.348 1.00 45.56 89 ALA A CA 1
ATOM 689 C C . ALA A 1 89 ? 9.203 -52.211 -15.834 1.00 45.56 89 ALA A C 1
ATOM 691 O O . ALA A 1 89 ? 10.049 -51.594 -15.184 1.00 45.56 89 ALA A O 1
ATOM 692 N N . ALA A 1 90 ? 8.085 -52.715 -15.327 1.00 43.09 90 ALA A N 1
ATOM 693 C CA . ALA A 1 90 ? 7.869 -52.940 -13.915 1.00 43.09 90 ALA A CA 1
ATOM 694 C C . ALA A 1 90 ? 8.617 -54.214 -13.509 1.00 43.09 90 ALA A C 1
ATOM 696 O O . ALA A 1 90 ? 8.431 -55.247 -14.152 1.00 43.09 90 ALA A O 1
ATOM 697 N N . GLU A 1 91 ? 9.420 -54.111 -12.457 1.00 43.09 91 GLU A N 1
ATOM 698 C CA . GLU A 1 91 ? 9.756 -55.187 -11.522 1.00 43.09 91 GLU A CA 1
ATOM 699 C C . GLU A 1 91 ? 10.056 -54.555 -10.160 1.00 43.09 91 GLU A C 1
ATOM 701 O O . GLU A 1 91 ? 10.719 -53.488 -10.149 1.00 43.09 91 GLU A O 1
#

Secondary structure (DSSP, 8-state):
-TTT-GGGHHHHHHHHHHHHHHTSTT--HHHHHHHHHHHHHHT-SHHHHHHTT------SSHHHHHS--------------------PPP-

pLDDT: mean 77.36, std 19.7, range [34.59, 97.5]

Sequence (91 aa):
MWNAERWRVYAVGQYTRWAVRAEEMDASASTLAQVHRLADQIGMTPAGLKENGWRLAVDELGAKRDAGPTATKTTSSTKTGPTVRRLRAAE

Radius of gyration: 25.38 Å; chains: 1; bounding box: 33×65×52 Å

Foldseek 3Di:
DCVVCVVCVVLVVVLVVLVVLCPDPPRDPVSVVSNVVSCLCCVVDPNSCVVVVHDDDDPPCPVVVVVPDPDDDDDDPDPDDDPPPPDDDDD